Protein AF-A0A7C2T402-F1 (afdb_monomer)

Sequence (108 aa):
MRALFSFDIGPNILLEEWERLYAHSDARFFLSPAWIENWLAGIPPRVEVGCVRVYDDLRGVFALGLVGVAPRRSFATPQEARLHETGVESFDKVYLEYNDILVARNAP

pLDDT: mean 86.62, std 8.65, range [57.22, 96.88]

Foldseek 3Di:
DDKDKDWPDDLVVVLVVLQVLLVQAPDDDLSDSVNSVVLVVPADPQKTKMKMFDQDPPGGTFKIWIWIWHDDPDPPDDTDTHTSANPDPVGDDPPCVSRDIRGGPPDD

Nearest PDB structures (foldseek):
  6rfx-assembly1_A  TM=5.802E-01  e=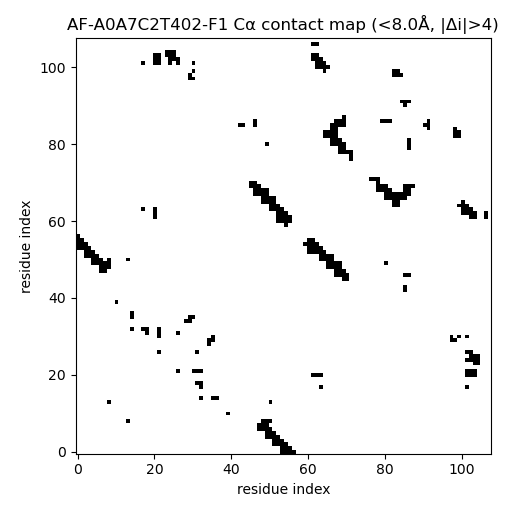5.586E-02  Mycobacteroides abscessus
  6fz3-assembly2_B  TM=3.736E-01  e=2.137E-01  Homo sapiens
  5o9s-assembly1_A  TM=3.763E-01  e=2.414E-01  Homo sapiens
  7owo-assembly2_B  TM=3.754E-01  e=3.700E-01  Homo sapiens
  7owp-assembly1_A  TM=3.684E-01  e=3.933E-01  Homo sapiens

Structure (mmCIF, N/CA/C/O backbone):
data_AF-A0A7C2T402-F1
#
_entry.id   AF-A0A7C2T402-F1
#
loop_
_atom_site.group_PDB
_atom_site.id
_atom_site.type_symbol
_atom_site.label_atom_id
_atom_site.label_alt_id
_atom_site.label_comp_id
_atom_site.label_asym_id
_atom_site.label_entity_id
_atom_site.label_seq_id
_atom_site.pdbx_PDB_ins_code
_atom_site.Cartn_x
_atom_site.Cartn_y
_atom_site.Cartn_z
_atom_site.occupancy
_atom_site.B_iso_or_equiv
_atom_site.auth_seq_id
_atom_site.auth_comp_id
_atom_site.auth_asym_id
_atom_site.auth_atom_id
_atom_site.pdbx_PDB_model_num
ATOM 1 N N . MET A 1 1 ? 15.724 9.166 -1.936 1.00 82.56 1 MET A N 1
ATOM 2 C CA . MET A 1 1 ? 14.577 8.325 -1.543 1.00 82.56 1 MET A CA 1
ATOM 3 C C . MET A 1 1 ? 13.739 9.084 -0.533 1.00 82.56 1 MET A C 1
ATOM 5 O O . MET A 1 1 ? 14.298 9.618 0.421 1.00 82.56 1 MET A O 1
ATOM 9 N N . ARG A 1 2 ? 12.434 9.190 -0.775 1.00 91.25 2 ARG A N 1
ATOM 10 C CA . ARG A 1 2 ? 11.452 9.841 0.098 1.00 91.25 2 ARG A CA 1
ATOM 11 C C . ARG A 1 2 ? 10.202 8.968 0.163 1.00 91.25 2 ARG A C 1
ATOM 13 O O . ARG A 1 2 ? 9.869 8.315 -0.822 1.00 91.25 2 ARG A O 1
ATOM 20 N N . ALA A 1 3 ? 9.526 8.976 1.307 1.00 89.44 3 ALA A N 1
ATOM 21 C CA . ALA A 1 3 ? 8.227 8.339 1.480 1.00 89.44 3 ALA A CA 1
ATOM 22 C C . ALA A 1 3 ? 7.155 9.416 1.681 1.00 89.44 3 ALA A C 1
ATOM 24 O O . ALA A 1 3 ? 7.361 10.356 2.450 1.00 89.44 3 ALA A O 1
ATOM 25 N N . LEU A 1 4 ? 6.032 9.284 0.982 1.00 90.81 4 LEU A N 1
ATOM 26 C CA . LEU A 1 4 ? 4.850 10.120 1.142 1.00 90.81 4 LEU A CA 1
ATOM 27 C C . LEU A 1 4 ? 3.685 9.247 1.595 1.00 90.81 4 LEU A C 1
ATOM 29 O O . LEU A 1 4 ? 3.388 8.233 0.968 1.00 90.81 4 LEU A O 1
ATOM 33 N N . PHE A 1 5 ? 3.018 9.684 2.655 1.00 90.25 5 PHE A N 1
ATOM 34 C CA . PHE A 1 5 ? 1.789 9.082 3.147 1.00 90.25 5 PHE A CA 1
ATOM 35 C C . PHE A 1 5 ? 0.625 9.986 2.769 1.00 90.25 5 PHE A C 1
ATOM 37 O O . PHE A 1 5 ? 0.680 11.197 2.983 1.00 90.25 5 PHE A O 1
ATOM 44 N N . SER A 1 6 ? -0.418 9.396 2.202 1.00 89.56 6 SER A N 1
ATOM 45 C CA . SER A 1 6 ? -1.630 10.110 1.812 1.00 89.56 6 SER A CA 1
ATOM 46 C C . SER A 1 6 ? -2.859 9.295 2.167 1.00 89.56 6 SER A C 1
ATOM 48 O O . SER A 1 6 ? -2.854 8.077 1.979 1.00 89.56 6 SER A O 1
ATOM 50 N N . PHE A 1 7 ? -3.912 9.990 2.560 1.00 85.69 7 PHE A N 1
ATOM 51 C CA . PHE A 1 7 ? -5.232 9.436 2.813 1.00 85.69 7 PHE A CA 1
ATOM 52 C C . PHE A 1 7 ? -6.271 10.085 1.893 1.00 85.69 7 PHE A C 1
ATOM 54 O O . PHE A 1 7 ? -5.914 10.947 1.086 1.00 85.69 7 PHE A O 1
ATOM 61 N N . ASP A 1 8 ? -7.527 9.642 1.987 1.00 79.56 8 ASP A N 1
ATOM 62 C CA . ASP A 1 8 ? -8.661 10.154 1.203 1.00 79.56 8 ASP A CA 1
ATOM 63 C C . ASP A 1 8 ? -8.463 10.086 -0.322 1.00 79.56 8 ASP A C 1
ATOM 65 O O . ASP A 1 8 ? -9.024 10.870 -1.092 1.00 79.56 8 ASP A O 1
ATOM 69 N N . ILE A 1 9 ? -7.667 9.121 -0.786 1.00 81.44 9 ILE A N 1
ATOM 70 C CA . ILE A 1 9 ? -7.500 8.861 -2.214 1.00 81.44 9 ILE A CA 1
ATOM 71 C C . ILE A 1 9 ? -8.568 7.864 -2.648 1.00 81.44 9 ILE A C 1
ATOM 73 O O . ILE A 1 9 ? -8.661 6.762 -2.112 1.00 81.44 9 ILE A O 1
ATOM 77 N N . GLY A 1 10 ? -9.371 8.252 -3.641 1.00 86.25 10 GLY A N 1
ATOM 78 C CA . GLY A 1 10 ? -10.408 7.382 -4.188 1.00 86.25 10 GLY A CA 1
ATOM 79 C C . GLY A 1 10 ? -9.832 6.044 -4.682 1.00 86.25 10 GLY A C 1
ATOM 80 O O . GLY A 1 10 ? -8.747 6.033 -5.273 1.00 86.25 10 GLY A O 1
ATOM 81 N N . PRO A 1 11 ? -10.554 4.922 -4.500 1.00 88.38 11 PRO A N 1
ATOM 82 C CA . PRO A 1 11 ? -10.041 3.579 -4.785 1.00 88.38 11 PRO A CA 1
ATOM 83 C C . PRO A 1 11 ? -9.582 3.404 -6.238 1.00 88.38 11 PRO A C 1
ATOM 85 O O . PRO A 1 11 ? -8.590 2.726 -6.482 1.00 88.38 11 PRO A O 1
ATOM 88 N N . ASN A 1 12 ? -10.226 4.084 -7.190 1.00 91.38 12 ASN A N 1
ATOM 89 C CA . ASN A 1 12 ? -9.837 4.048 -8.602 1.00 91.38 12 ASN A CA 1
ATOM 90 C C . ASN A 1 12 ? -8.430 4.620 -8.834 1.00 91.38 12 ASN A C 1
ATOM 92 O O . ASN A 1 12 ? -7.647 4.036 -9.571 1.00 91.38 12 ASN A O 1
ATOM 96 N N . ILE A 1 13 ? -8.080 5.727 -8.167 1.00 92.56 13 ILE A N 1
ATOM 97 C CA . ILE A 1 13 ? -6.752 6.347 -8.304 1.00 92.56 13 ILE A CA 1
ATOM 98 C C . ILE A 1 13 ? -5.684 5.428 -7.702 1.00 92.56 13 ILE A C 1
ATOM 100 O O . ILE A 1 13 ? -4.616 5.253 -8.286 1.00 92.56 13 ILE A O 1
ATOM 104 N N . LEU A 1 14 ? -5.980 4.816 -6.549 1.00 92.25 14 LEU A N 1
ATOM 105 C CA . LEU A 1 14 ? -5.086 3.840 -5.925 1.00 92.25 14 LEU A CA 1
ATOM 106 C C . LEU A 1 14 ? -4.843 2.642 -6.843 1.00 92.25 14 LEU A C 1
ATOM 108 O O . LEU A 1 14 ? -3.692 2.254 -7.038 1.00 92.25 14 LEU A O 1
ATOM 112 N N . LEU A 1 15 ? -5.907 2.095 -7.434 1.00 94.56 15 LEU A N 1
ATOM 113 C CA . LEU A 1 15 ? -5.818 0.952 -8.336 1.00 94.56 15 LEU A CA 1
ATOM 114 C C . LEU A 1 15 ? -5.035 1.294 -9.611 1.00 94.56 15 LEU A C 1
ATOM 116 O O . LEU A 1 15 ? -4.147 0.539 -9.989 1.00 94.56 15 LEU A O 1
ATOM 120 N N . GLU A 1 16 ? -5.268 2.460 -10.219 1.00 94.94 16 GLU A N 1
ATOM 121 C CA . GLU A 1 16 ? -4.527 2.908 -11.408 1.00 94.94 16 GLU A CA 1
ATOM 122 C C . GLU A 1 16 ? -3.020 3.078 -11.154 1.00 94.94 16 GLU A C 1
ATOM 124 O O . GLU A 1 16 ? -2.187 2.812 -12.026 1.00 94.94 16 GLU A O 1
ATOM 129 N N . GLU A 1 17 ? -2.628 3.594 -9.990 1.00 94.62 17 GLU A N 1
ATOM 130 C CA . GLU A 1 17 ? -1.212 3.680 -9.617 1.00 94.62 17 GLU A CA 1
ATOM 131 C C . GLU A 1 17 ? -0.617 2.298 -9.346 1.00 94.62 17 GLU A C 1
ATOM 133 O O . GLU A 1 17 ? 0.502 2.007 -9.782 1.00 94.62 17 GLU A O 1
ATOM 138 N N . TRP A 1 18 ? -1.382 1.441 -8.670 1.00 95.81 18 TRP A N 1
ATOM 139 C CA . TRP A 1 18 ? -0.988 0.075 -8.363 1.00 95.81 18 TRP A CA 1
ATOM 140 C C . TRP A 1 18 ? -0.761 -0.748 -9.631 1.00 95.81 18 TRP A C 1
ATOM 142 O O . TRP A 1 18 ? 0.286 -1.372 -9.780 1.00 95.81 18 TRP A O 1
ATOM 152 N N . GLU A 1 19 ? -1.689 -0.694 -10.587 1.00 96.56 19 GLU A N 1
ATOM 153 C CA . GLU A 1 19 ? -1.590 -1.353 -11.893 1.00 96.56 19 GLU A CA 1
ATOM 154 C C . GLU A 1 19 ? -0.348 -0.914 -12.667 1.00 96.56 19 GLU A C 1
ATOM 156 O O . GLU A 1 19 ? 0.399 -1.751 -13.187 1.00 96.56 19 GLU A O 1
ATOM 161 N N . ARG A 1 20 ? -0.087 0.399 -12.697 1.00 95.88 20 ARG A N 1
ATOM 162 C CA . ARG A 1 20 ? 1.094 0.961 -13.363 1.00 95.88 20 ARG A CA 1
ATOM 163 C C . ARG A 1 20 ? 2.393 0.438 -12.763 1.00 95.88 20 ARG A C 1
ATOM 165 O O . ARG A 1 20 ? 3.303 0.079 -13.515 1.00 95.88 20 ARG A O 1
ATOM 172 N N . LEU A 1 21 ? 2.494 0.379 -11.436 1.00 96.38 21 LEU A N 1
ATOM 173 C CA . LEU A 1 21 ? 3.688 -0.147 -10.779 1.00 96.38 21 LEU A CA 1
ATOM 174 C C . LEU A 1 21 ? 3.792 -1.674 -10.925 1.00 96.38 21 LEU A C 1
ATOM 176 O O . LEU A 1 21 ? 4.880 -2.190 -11.178 1.00 96.38 21 LEU A O 1
ATOM 180 N N . TYR A 1 22 ? 2.669 -2.393 -10.837 1.00 96.88 22 TYR A N 1
ATOM 181 C CA . TYR A 1 22 ? 2.626 -3.853 -10.909 1.00 96.88 22 TYR A CA 1
ATOM 182 C C . TYR A 1 22 ? 3.144 -4.364 -12.251 1.00 96.88 22 TYR A C 1
ATOM 184 O O . TYR A 1 22 ? 3.931 -5.312 -12.280 1.00 96.88 22 TYR A O 1
ATOM 192 N N . ALA A 1 23 ? 2.802 -3.676 -13.347 1.00 96.25 23 ALA A N 1
ATOM 193 C CA . ALA A 1 23 ? 3.314 -3.961 -14.689 1.00 96.25 23 ALA A CA 1
ATOM 194 C C . ALA A 1 23 ? 4.857 -3.954 -14.788 1.00 96.25 23 ALA A C 1
ATOM 196 O O . ALA A 1 23 ? 5.420 -4.550 -15.706 1.00 96.25 23 ALA A O 1
ATOM 197 N N . HIS A 1 24 ? 5.545 -3.312 -13.839 1.00 95.62 24 HIS A N 1
ATOM 198 C CA . HIS A 1 24 ? 7.004 -3.198 -13.776 1.00 95.62 24 HIS A CA 1
ATOM 199 C C . HIS A 1 24 ? 7.619 -3.950 -12.583 1.00 95.62 24 HIS A C 1
ATOM 201 O O . HIS A 1 24 ? 8.790 -3.740 -12.259 1.00 95.62 24 HIS A O 1
ATOM 207 N N . SER A 1 25 ? 6.849 -4.813 -11.921 1.00 95.62 25 SER A N 1
ATOM 208 C CA . SER A 1 25 ? 7.259 -5.598 -10.752 1.00 95.62 25 SER A CA 1
ATOM 209 C C . SER A 1 25 ? 7.434 -7.086 -11.083 1.00 95.62 25 SER A C 1
ATOM 211 O O . SER A 1 25 ? 6.979 -7.561 -12.124 1.00 95.62 25 SER A O 1
ATOM 213 N N . ASP A 1 26 ? 8.055 -7.832 -10.167 1.00 94.50 26 ASP A N 1
ATOM 214 C CA . ASP A 1 26 ? 8.025 -9.307 -10.136 1.00 94.50 26 ASP A CA 1
ATOM 215 C C . ASP A 1 26 ? 7.043 -9.838 -9.081 1.00 94.50 26 ASP A C 1
ATOM 217 O O . ASP A 1 26 ? 7.167 -10.961 -8.579 1.00 94.50 26 ASP A O 1
ATOM 221 N N . ALA A 1 27 ? 6.084 -8.997 -8.694 1.00 91.50 27 ALA A N 1
ATOM 222 C CA . ALA A 1 27 ? 5.156 -9.296 -7.628 1.00 91.50 27 ALA A CA 1
ATOM 223 C C . ALA A 1 27 ? 4.238 -10.474 -7.987 1.00 91.50 27 ALA A C 1
ATOM 225 O O . ALA A 1 27 ? 3.924 -10.744 -9.148 1.00 91.50 27 ALA A O 1
ATOM 226 N N . ARG A 1 28 ? 3.827 -11.212 -6.954 1.00 86.62 28 ARG A N 1
ATOM 227 C CA . ARG A 1 28 ? 3.003 -12.418 -7.095 1.00 86.62 28 ARG A CA 1
ATOM 228 C C . ARG A 1 28 ? 1.521 -12.091 -6.928 1.00 86.62 28 ARG A C 1
ATOM 230 O O . ARG A 1 28 ? 1.145 -10.967 -6.614 1.00 86.62 28 ARG A O 1
ATOM 237 N N . PHE A 1 29 ? 0.685 -13.113 -7.096 1.00 87.81 29 PHE A N 1
ATOM 238 C CA . PHE A 1 29 ? -0.780 -13.046 -7.079 1.00 87.81 29 PHE A CA 1
ATOM 239 C C . PHE A 1 29 ? -1.397 -12.125 -6.003 1.00 87.81 29 PHE A C 1
ATOM 241 O O . PHE A 1 29 ? -2.300 -11.360 -6.325 1.00 87.81 29 PHE A O 1
ATOM 248 N N . PHE A 1 30 ? -0.899 -12.142 -4.763 1.00 88.06 30 PHE A N 1
ATOM 249 C CA . PHE A 1 30 ? -1.443 -11.340 -3.650 1.00 88.06 30 PHE A CA 1
ATOM 250 C C . PHE A 1 30 ? -1.183 -9.831 -3.748 1.00 88.06 30 PHE A C 1
ATOM 252 O O . PHE A 1 30 ? -1.762 -9.054 -3.003 1.00 88.06 30 PHE A O 1
ATOM 259 N N . LEU A 1 31 ? -0.342 -9.405 -4.685 1.00 91.88 31 LEU A N 1
ATOM 260 C CA . LEU A 1 31 ? -0.157 -7.999 -5.036 1.00 91.88 31 LEU A CA 1
ATOM 261 C C . LEU A 1 31 ? -0.709 -7.701 -6.435 1.00 91.88 31 LEU A C 1
ATOM 263 O O . LEU A 1 31 ? -0.482 -6.616 -6.962 1.00 91.88 31 LEU A O 1
ATOM 267 N N . SER A 1 32 ? -1.410 -8.651 -7.063 1.00 94.06 32 SER A N 1
ATOM 268 C CA . SER A 1 32 ? -2.008 -8.434 -8.379 1.00 94.06 32 SER A CA 1
ATOM 269 C C . SER A 1 32 ? -3.129 -7.394 -8.317 1.00 94.06 32 SER A C 1
ATOM 271 O O . SER A 1 32 ? -3.823 -7.311 -7.299 1.00 94.06 32 SER A O 1
ATOM 273 N N . PRO A 1 33 ? -3.368 -6.642 -9.406 1.00 95.38 33 PRO A N 1
ATOM 274 C CA . PRO A 1 33 ? -4.463 -5.677 -9.466 1.00 95.38 33 PRO A CA 1
ATOM 275 C C . PRO A 1 33 ? -5.816 -6.280 -9.093 1.00 95.38 33 PRO A C 1
ATOM 277 O O . PRO A 1 33 ? -6.529 -5.714 -8.277 1.00 95.38 33 PRO A O 1
ATOM 280 N N . ALA A 1 34 ? -6.118 -7.485 -9.586 1.00 94.31 34 ALA A N 1
ATOM 281 C CA . ALA A 1 34 ? -7.363 -8.181 -9.267 1.00 94.31 34 ALA A CA 1
ATOM 282 C C . ALA A 1 34 ? -7.498 -8.500 -7.768 1.00 94.31 34 ALA A C 1
ATOM 284 O O . ALA A 1 34 ? -8.595 -8.440 -7.215 1.00 94.31 34 ALA A O 1
ATOM 285 N N . TRP A 1 35 ? -6.401 -8.849 -7.089 1.00 92.25 35 TRP A N 1
ATOM 286 C CA . TRP A 1 35 ? -6.434 -9.063 -5.642 1.00 92.25 35 TRP A CA 1
ATOM 287 C C . TRP A 1 35 ? -6.697 -7.754 -4.893 1.00 92.25 35 TRP A C 1
ATOM 289 O O . TRP A 1 35 ? -7.566 -7.707 -4.025 1.00 92.25 35 TRP A O 1
ATOM 299 N N . ILE A 1 36 ? -5.986 -6.687 -5.259 1.00 92.44 36 ILE A N 1
ATOM 300 C CA . ILE A 1 36 ? -6.106 -5.379 -4.609 1.00 92.44 36 ILE A CA 1
ATOM 301 C C . ILE A 1 36 ? -7.465 -4.730 -4.860 1.00 92.44 36 ILE A C 1
ATOM 303 O O . ILE A 1 36 ? -8.039 -4.166 -3.934 1.00 92.44 36 ILE A O 1
ATOM 307 N N . GLU A 1 37 ? -8.020 -4.858 -6.061 1.00 93.75 37 GLU A N 1
ATOM 308 C CA . GLU A 1 37 ? -9.378 -4.415 -6.376 1.00 93.75 37 GLU A CA 1
ATOM 309 C C . GLU A 1 37 ? -10.404 -5.090 -5.456 1.00 93.75 37 GLU A C 1
ATOM 311 O O . GLU A 1 37 ? -11.219 -4.414 -4.828 1.00 93.75 37 GLU A O 1
ATOM 316 N N . ASN A 1 38 ? -10.321 -6.417 -5.305 1.00 91.62 38 ASN A N 1
ATOM 317 C CA . ASN A 1 38 ? -11.204 -7.159 -4.404 1.00 91.62 38 ASN A CA 1
ATOM 318 C C . ASN A 1 38 ? -10.995 -6.773 -2.937 1.00 91.62 38 ASN A C 1
ATOM 320 O O . ASN A 1 38 ? -11.968 -6.673 -2.188 1.00 91.62 38 ASN A O 1
ATOM 324 N N . TRP A 1 39 ? -9.745 -6.548 -2.525 1.00 88.94 39 TRP A N 1
ATOM 325 C CA . TRP A 1 39 ? -9.442 -6.065 -1.184 1.00 88.94 39 TRP A CA 1
ATOM 326 C C . TRP A 1 39 ? -10.107 -4.709 -0.941 1.00 88.94 39 TRP A C 1
ATOM 328 O O . TRP A 1 39 ? -10.905 -4.621 -0.016 1.00 88.94 39 TRP A O 1
ATOM 338 N N . LEU A 1 40 ? -9.883 -3.714 -1.812 1.00 90.19 40 LEU A N 1
ATOM 339 C CA . LE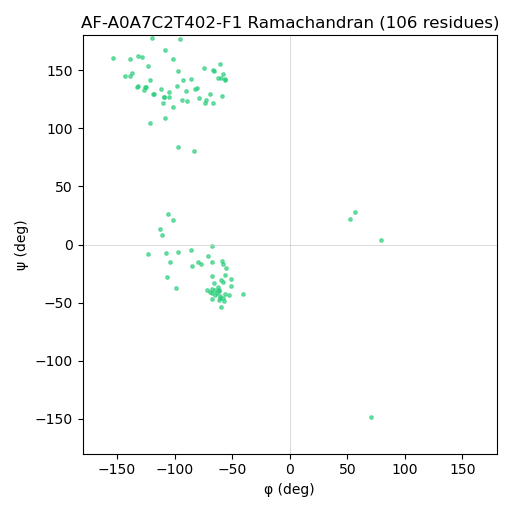U A 1 40 ? -10.486 -2.374 -1.739 1.00 90.19 40 LEU A CA 1
ATOM 340 C C . LEU A 1 40 ? -12.021 -2.422 -1.719 1.00 90.19 40 LEU A C 1
ATOM 342 O O . LEU A 1 40 ? -12.645 -1.719 -0.926 1.00 90.19 40 LEU A O 1
ATOM 346 N N . ALA A 1 41 ? -12.635 -3.270 -2.549 1.00 90.88 41 ALA A N 1
ATOM 347 C CA . ALA A 1 41 ? -14.087 -3.443 -2.595 1.00 90.88 41 ALA A CA 1
ATOM 348 C C . ALA A 1 41 ? -14.663 -4.089 -1.319 1.00 90.88 41 ALA A C 1
ATOM 350 O O . ALA A 1 41 ? -15.828 -3.868 -0.984 1.00 90.88 41 ALA A O 1
ATOM 351 N N . GLY A 1 42 ? -13.860 -4.886 -0.609 1.00 88.00 42 GLY A N 1
ATOM 352 C CA . GLY A 1 42 ? -14.238 -5.551 0.638 1.00 88.00 42 GLY A CA 1
ATOM 353 C C . GLY A 1 42 ? -14.054 -4.702 1.899 1.00 88.00 42 GLY A C 1
ATOM 354 O O . GLY A 1 42 ? -14.421 -5.157 2.986 1.00 88.00 42 GLY A O 1
ATOM 355 N N . ILE A 1 43 ? -13.490 -3.495 1.788 1.00 85.31 43 ILE A N 1
ATOM 356 C CA . ILE A 1 43 ? -13.174 -2.656 2.949 1.00 85.31 43 ILE A CA 1
ATOM 357 C C . ILE A 1 43 ? -14.463 -2.140 3.607 1.00 85.31 43 ILE A C 1
ATOM 359 O O . ILE A 1 43 ? -15.329 -1.576 2.932 1.00 85.31 43 ILE A O 1
ATOM 363 N N . PRO A 1 44 ? -14.617 -2.289 4.938 1.00 85.56 44 PRO A N 1
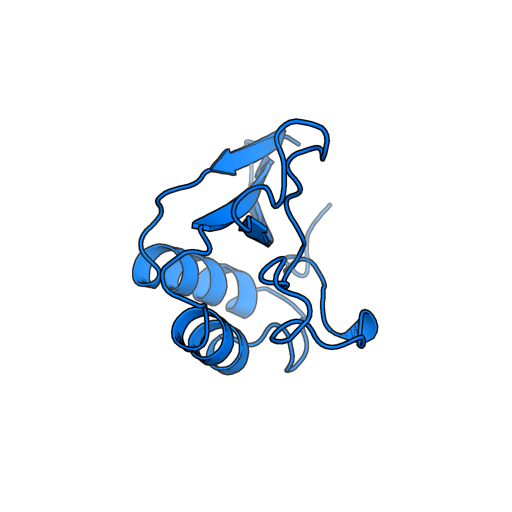ATOM 364 C CA . PRO A 1 44 ? -15.769 -1.747 5.646 1.00 85.56 44 PRO A CA 1
ATOM 365 C C . PRO A 1 44 ? -15.866 -0.217 5.492 1.00 85.56 44 PRO A C 1
ATOM 367 O O . PRO A 1 44 ? -14.850 0.459 5.629 1.00 85.56 44 PRO A O 1
ATOM 370 N N . PRO A 1 45 ? -17.071 0.381 5.372 1.00 83.25 45 PRO A N 1
ATOM 371 C CA . PRO A 1 45 ? -17.233 1.826 5.129 1.00 83.25 45 PRO A CA 1
ATOM 372 C C . PRO A 1 45 ? -16.621 2.772 6.174 1.00 83.25 45 PRO A C 1
ATOM 374 O O . PRO A 1 45 ? -16.571 3.977 5.962 1.00 83.25 45 PRO A O 1
ATOM 377 N N . ARG A 1 46 ? -16.244 2.253 7.348 1.00 84.19 46 ARG A N 1
ATOM 378 C CA . ARG A 1 46 ? -15.654 3.027 8.451 1.00 84.19 46 ARG A CA 1
ATOM 379 C C . ARG A 1 46 ? -14.128 2.970 8.478 1.00 84.19 46 ARG A C 1
ATOM 381 O O . ARG A 1 46 ? -13.537 3.611 9.338 1.00 84.19 46 ARG A O 1
ATOM 388 N N . VAL A 1 47 ? -13.524 2.153 7.624 1.00 85.44 47 VAL A N 1
ATOM 389 C CA . VAL A 1 47 ? -12.076 2.000 7.523 1.00 85.44 47 VAL A CA 1
ATOM 390 C C . VAL A 1 47 ? -11.589 2.954 6.450 1.00 85.44 47 VAL A C 1
ATOM 392 O O . VAL A 1 47 ? -12.061 2.927 5.315 1.00 85.44 47 VAL A O 1
ATOM 395 N N . GLU A 1 48 ? -10.655 3.809 6.833 1.00 88.44 48 GLU A N 1
ATOM 396 C CA . GLU A 1 48 ? -9.990 4.720 5.915 1.00 88.44 48 GLU A CA 1
ATOM 397 C C . GLU A 1 48 ? -8.812 4.001 5.257 1.00 88.44 48 GLU A C 1
ATOM 399 O O . GLU A 1 48 ? -8.125 3.207 5.903 1.00 88.44 48 GLU A O 1
ATOM 404 N N . VAL A 1 49 ? -8.575 4.266 3.974 1.00 89.69 49 VAL A N 1
ATOM 405 C CA . VAL A 1 49 ? -7.472 3.654 3.227 1.00 89.69 49 VAL A CA 1
ATOM 406 C C . VAL A 1 49 ? -6.427 4.709 2.921 1.00 89.69 49 VAL A C 1
ATOM 408 O O . VAL A 1 49 ? -6.702 5.718 2.272 1.00 89.69 49 VAL A O 1
ATOM 411 N N . GLY A 1 50 ? -5.213 4.454 3.386 1.00 89.94 50 GLY A N 1
ATOM 412 C CA . GLY A 1 50 ? -4.030 5.223 3.058 1.00 89.94 50 GLY A CA 1
ATOM 413 C C . GLY A 1 50 ? -3.173 4.527 2.009 1.00 89.94 50 GLY A C 1
ATOM 414 O O . GLY A 1 50 ? -3.214 3.310 1.829 1.00 89.94 50 GLY A O 1
ATOM 415 N N . CYS A 1 51 ? -2.338 5.320 1.352 1.00 92.75 51 CYS A N 1
ATOM 416 C CA . CYS A 1 51 ? -1.295 4.844 0.458 1.00 92.75 51 CYS A CA 1
ATOM 417 C C . CYS A 1 51 ? 0.052 5.428 0.871 1.00 92.75 51 CYS A C 1
ATOM 419 O O . CYS A 1 51 ? 0.187 6.632 1.118 1.00 92.75 51 CYS A O 1
ATOM 421 N N . VAL A 1 52 ? 1.045 4.550 0.930 1.00 94.25 52 VAL A N 1
ATOM 422 C CA . VAL A 1 52 ? 2.450 4.867 1.134 1.00 94.25 52 VAL A CA 1
ATOM 423 C C . VAL A 1 52 ? 3.135 4.802 -0.217 1.00 94.25 52 VAL A C 1
ATOM 425 O O . VAL A 1 52 ? 3.182 3.744 -0.839 1.00 94.25 52 VAL A O 1
ATOM 428 N N . ARG A 1 53 ? 3.692 5.926 -0.660 1.00 94.31 53 ARG A N 1
ATOM 429 C CA . ARG A 1 53 ? 4.466 6.018 -1.899 1.00 94.31 53 ARG A CA 1
ATOM 430 C C . ARG A 1 53 ? 5.920 6.227 -1.569 1.00 94.31 53 ARG A C 1
ATOM 432 O O . ARG A 1 53 ? 6.258 7.191 -0.884 1.00 94.31 53 ARG A O 1
ATOM 439 N N . VAL A 1 54 ? 6.783 5.386 -2.112 1.00 95.12 54 VAL A N 1
ATOM 440 C CA . VAL A 1 54 ? 8.224 5.608 -2.067 1.00 95.12 54 VAL A CA 1
ATOM 441 C C . VAL A 1 54 ? 8.684 6.069 -3.435 1.00 95.12 54 VAL A C 1
ATOM 443 O O . VAL A 1 54 ? 8.401 5.424 -4.444 1.00 95.12 54 VAL A O 1
ATOM 446 N N . TYR A 1 55 ? 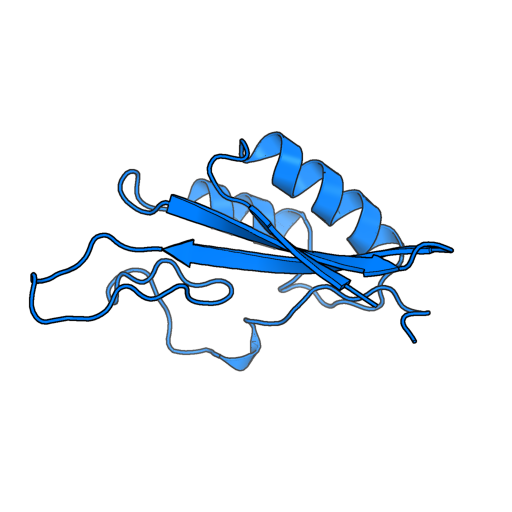9.386 7.195 -3.462 1.00 94.12 55 TYR A N 1
ATOM 447 C CA . TYR A 1 55 ? 9.858 7.807 -4.691 1.00 94.12 55 TYR A CA 1
ATOM 448 C C . TYR A 1 55 ? 11.281 8.350 -4.562 1.00 94.12 55 TYR A C 1
ATOM 450 O O . TYR A 1 55 ? 11.806 8.602 -3.468 1.00 94.12 55 TYR A O 1
ATOM 458 N N . ASP A 1 56 ? 11.920 8.538 -5.708 1.00 92.31 56 ASP A N 1
ATOM 459 C CA . ASP A 1 56 ? 13.106 9.371 -5.845 1.00 92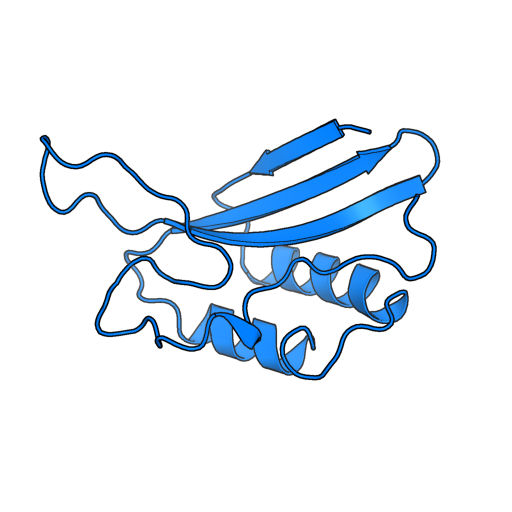.31 56 ASP A CA 1
ATOM 460 C C . ASP A 1 56 ? 12.948 10.325 -7.038 1.00 92.31 56 ASP A C 1
ATOM 462 O O . ASP A 1 56 ? 12.070 10.143 -7.883 1.00 92.31 56 ASP A O 1
ATOM 466 N N . ASP A 1 57 ? 13.772 11.372 -7.072 1.00 88.38 57 ASP A N 1
ATOM 467 C CA . ASP A 1 57 ? 13.638 12.457 -8.049 1.00 88.38 57 ASP A CA 1
ATOM 468 C C . ASP A 1 57 ? 13.945 12.007 -9.495 1.00 88.38 57 ASP A C 1
ATOM 470 O O . ASP A 1 57 ? 13.610 12.720 -10.437 1.00 88.38 57 ASP A O 1
ATOM 474 N N . LEU A 1 58 ? 14.571 10.839 -9.693 1.00 86.94 58 LEU A N 1
ATOM 475 C CA . LEU A 1 58 ? 14.985 10.334 -11.007 1.00 86.94 58 LEU A CA 1
ATOM 476 C C . LEU A 1 58 ? 13.999 9.313 -11.586 1.00 86.94 58 LEU A C 1
ATOM 478 O O . LEU A 1 58 ? 13.783 9.285 -12.795 1.00 86.94 58 LEU A O 1
ATOM 482 N N . ARG A 1 59 ? 13.428 8.453 -10.740 1.00 84.75 59 ARG A N 1
ATOM 483 C CA . ARG A 1 59 ? 12.586 7.315 -11.143 1.00 84.75 59 ARG A CA 1
ATOM 484 C C . ARG A 1 59 ? 11.099 7.556 -10.914 1.00 84.75 59 ARG A C 1
ATOM 486 O O . ARG A 1 59 ? 10.278 6.813 -11.445 1.00 84.75 59 ARG A O 1
ATOM 493 N N . GLY A 1 60 ? 10.747 8.567 -10.120 1.00 90.88 60 GLY A N 1
ATOM 494 C CA . GLY A 1 60 ? 9.390 8.718 -9.613 1.00 90.88 60 GLY A CA 1
ATOM 495 C C . GLY A 1 60 ? 9.067 7.643 -8.574 1.00 90.88 60 GLY A C 1
ATOM 496 O O . GLY A 1 60 ? 9.943 7.223 -7.814 1.00 90.88 60 GLY A O 1
ATOM 497 N N . VAL A 1 61 ? 7.801 7.227 -8.503 1.00 94.19 61 VAL A N 1
ATOM 498 C CA . VAL A 1 61 ? 7.334 6.219 -7.539 1.00 94.19 61 VAL A CA 1
ATOM 499 C C . VAL A 1 61 ? 7.839 4.835 -7.940 1.00 94.19 61 VAL A C 1
ATOM 501 O O . VAL A 1 61 ? 7.568 4.373 -9.044 1.00 94.19 61 VAL A O 1
ATOM 504 N N . PHE A 1 62 ? 8.541 4.164 -7.028 1.00 94.81 62 PHE A N 1
ATOM 505 C CA . PHE A 1 62 ? 9.082 2.819 -7.246 1.00 94.81 62 PHE A CA 1
ATOM 506 C C . PHE A 1 62 ? 8.608 1.788 -6.215 1.00 94.81 62 PHE A C 1
ATOM 508 O O . PHE A 1 62 ? 8.866 0.598 -6.398 1.00 94.81 62 PHE A O 1
ATOM 515 N N . ALA A 1 63 ? 7.915 2.220 -5.156 1.00 95.69 63 ALA A N 1
ATOM 516 C CA . ALA A 1 63 ? 7.211 1.316 -4.257 1.00 95.69 63 ALA A CA 1
ATOM 517 C C . ALA A 1 63 ? 5.878 1.903 -3.769 1.00 95.69 63 ALA A C 1
ATOM 519 O O . ALA A 1 63 ? 5.775 3.112 -3.538 1.00 95.69 63 ALA A O 1
ATOM 520 N N . LEU A 1 64 ? 4.882 1.034 -3.600 1.00 95.88 64 LEU A N 1
ATOM 521 C CA . LEU A 1 64 ? 3.540 1.348 -3.113 1.00 95.88 64 LEU A CA 1
ATOM 522 C C . LEU A 1 64 ? 3.129 0.371 -2.012 1.00 95.88 64 LEU A C 1
ATOM 524 O O . LEU A 1 64 ? 3.296 -0.834 -2.159 1.00 95.88 64 LEU A O 1
ATOM 528 N N . GLY A 1 65 ? 2.539 0.877 -0.934 1.00 94.00 65 GLY A N 1
ATOM 529 C CA . GLY A 1 65 ? 1.874 0.059 0.081 1.00 94.00 65 GLY A CA 1
ATOM 530 C C . GLY A 1 65 ? 0.512 0.643 0.423 1.00 94.00 65 GLY A C 1
ATOM 531 O O . GLY A 1 65 ? 0.402 1.855 0.607 1.00 94.00 65 GLY A O 1
ATOM 532 N N . LEU A 1 66 ? -0.522 -0.193 0.513 1.00 91.81 66 LEU A N 1
ATOM 533 C CA . LEU A 1 66 ? -1.843 0.246 0.966 1.00 91.81 66 LEU A CA 1
ATOM 534 C C . LEU A 1 66 ? -2.013 -0.076 2.446 1.00 91.81 66 LEU A C 1
ATOM 536 O O . LEU A 1 66 ? -1.646 -1.154 2.907 1.00 91.81 66 LEU A O 1
ATOM 540 N N . VAL A 1 67 ? -2.565 0.860 3.207 1.00 90.00 67 VAL A N 1
ATOM 541 C CA . VAL A 1 67 ? -2.794 0.686 4.643 1.00 90.00 67 VAL A CA 1
ATOM 542 C C . VAL A 1 67 ? -4.250 0.954 4.972 1.00 90.00 67 VAL A C 1
ATOM 544 O O . VAL A 1 67 ? -4.809 1.939 4.500 1.00 90.00 67 VAL A O 1
ATOM 547 N N . GLY A 1 68 ? -4.872 0.111 5.788 1.00 88.50 68 GLY A N 1
ATOM 548 C CA . GLY A 1 68 ? -6.154 0.434 6.401 1.00 88.50 68 GLY A CA 1
ATOM 549 C C . GLY A 1 68 ? -5.949 1.076 7.765 1.00 88.50 68 GLY A C 1
ATOM 550 O O . GLY A 1 68 ? -5.053 0.704 8.531 1.00 88.50 68 GLY A O 1
ATOM 551 N N . VAL A 1 69 ? -6.788 2.058 8.063 1.00 86.31 69 VAL A N 1
ATOM 552 C CA . VAL A 1 69 ? -6.849 2.747 9.347 1.00 86.31 69 VAL A CA 1
ATOM 553 C C . VAL A 1 69 ? -8.255 2.574 9.895 1.00 86.31 69 VAL A C 1
ATOM 555 O O . VAL A 1 69 ? -9.216 3.199 9.441 1.00 86.31 69 VAL A O 1
ATOM 558 N N . ALA A 1 70 ? -8.382 1.698 10.888 1.00 83.00 70 ALA A N 1
ATOM 559 C CA . ALA A 1 70 ? -9.635 1.524 11.599 1.00 83.00 70 ALA A CA 1
ATOM 560 C C . ALA A 1 70 ? -9.892 2.696 12.564 1.00 83.00 70 ALA A C 1
ATOM 562 O O . ALA A 1 70 ? -8.952 3.276 13.124 1.00 83.00 70 ALA A O 1
ATOM 563 N N . PRO A 1 71 ? -11.169 3.009 12.850 1.00 79.56 71 PRO A N 1
ATOM 564 C CA . PRO A 1 71 ? -11.521 3.931 13.917 1.00 79.56 71 PRO A CA 1
ATOM 565 C C . PRO A 1 71 ? -10.940 3.461 15.252 1.00 79.56 71 PRO A C 1
ATOM 567 O O . PRO A 1 71 ? -10.967 2.271 15.577 1.00 79.56 71 PRO A O 1
ATOM 570 N N . ARG A 1 72 ? -10.467 4.405 16.070 1.00 79.75 72 ARG A N 1
ATOM 571 C CA . ARG A 1 72 ? -9.954 4.088 17.410 1.00 79.75 72 ARG A CA 1
ATOM 572 C C . ARG A 1 72 ? -11.048 3.406 18.235 1.00 79.75 72 ARG A C 1
ATOM 574 O O . ARG A 1 72 ? -12.143 3.946 18.378 1.00 79.75 72 ARG A O 1
ATOM 581 N N . ARG A 1 73 ? -10.734 2.245 18.828 1.00 76.62 73 ARG A N 1
ATOM 582 C CA . ARG A 1 73 ? -11.648 1.541 19.751 1.00 76.62 73 ARG A CA 1
ATOM 583 C C . ARG A 1 73 ? -11.885 2.348 21.036 1.00 76.62 73 ARG A C 1
ATOM 585 O O . ARG A 1 73 ? -12.969 2.280 21.603 1.00 76.62 73 ARG A O 1
ATOM 592 N N . SER A 1 74 ? -10.883 3.099 21.500 1.00 79.38 74 SER A N 1
ATOM 593 C CA . SER A 1 74 ? -10.958 3.957 22.688 1.00 79.38 74 SER A CA 1
ATOM 594 C C . SER A 1 74 ? -9.975 5.132 22.600 1.00 79.38 74 SER A C 1
ATOM 596 O O . SER A 1 74 ? -8.988 5.086 21.865 1.00 79.38 74 SER A O 1
ATOM 598 N N . PHE A 1 75 ? -10.199 6.185 23.391 1.00 78.31 75 PHE A N 1
ATOM 599 C CA . PHE A 1 75 ? -9.272 7.318 23.507 1.00 78.31 75 PHE A CA 1
ATOM 600 C C . PHE A 1 75 ? -7.878 6.889 24.005 1.00 78.31 75 PHE A C 1
ATOM 602 O O . PHE A 1 75 ? -6.870 7.470 23.609 1.00 78.31 75 PHE A O 1
ATOM 609 N N . ALA A 1 76 ? -7.813 5.830 24.820 1.00 82.50 76 ALA A N 1
ATOM 610 C CA . ALA A 1 76 ? -6.564 5.295 25.363 1.00 82.50 76 ALA A CA 1
ATOM 611 C C . ALA A 1 76 ? -5.781 4.402 24.379 1.00 82.50 76 ALA A C 1
ATOM 613 O O . ALA A 1 76 ? -4.605 4.137 24.610 1.00 82.50 76 ALA A O 1
ATOM 614 N N . THR A 1 77 ? -6.400 3.935 23.287 1.00 77.12 77 THR A N 1
ATOM 615 C CA . THR A 1 77 ? -5.710 3.116 22.274 1.00 77.12 77 THR A CA 1
ATOM 616 C C . THR A 1 77 ? -5.103 4.014 21.201 1.00 77.12 77 THR A C 1
ATOM 618 O O . THR A 1 77 ? -5.831 4.890 20.717 1.00 77.12 77 THR A O 1
ATOM 621 N N . PRO A 1 78 ? -3.824 3.840 20.816 1.00 78.06 78 PRO A N 1
ATOM 622 C CA . PRO A 1 78 ? -3.228 4.583 19.708 1.00 78.06 78 PRO A CA 1
ATOM 623 C C . PRO A 1 78 ? -3.971 4.298 18.396 1.00 78.06 78 PRO A C 1
ATOM 625 O O . PRO A 1 78 ? -4.648 3.281 18.257 1.00 78.06 78 PRO A O 1
ATOM 628 N N . GLN A 1 79 ? -3.886 5.231 17.448 1.00 82.00 79 GLN A N 1
ATOM 629 C CA . GLN A 1 79 ? -4.361 4.994 16.087 1.00 82.00 79 GLN A CA 1
ATOM 630 C C . GLN A 1 79 ? -3.275 4.244 15.321 1.00 82.00 79 GLN A C 1
ATOM 632 O O . GLN A 1 79 ? -2.103 4.610 15.401 1.00 82.00 79 GLN A O 1
ATOM 637 N N . GLU A 1 80 ? -3.670 3.204 14.598 1.00 84.31 80 GLU A N 1
ATOM 638 C CA . GLU A 1 80 ? -2.761 2.331 13.863 1.00 84.31 80 GLU A CA 1
ATOM 639 C C . GLU A 1 80 ? -3.129 2.337 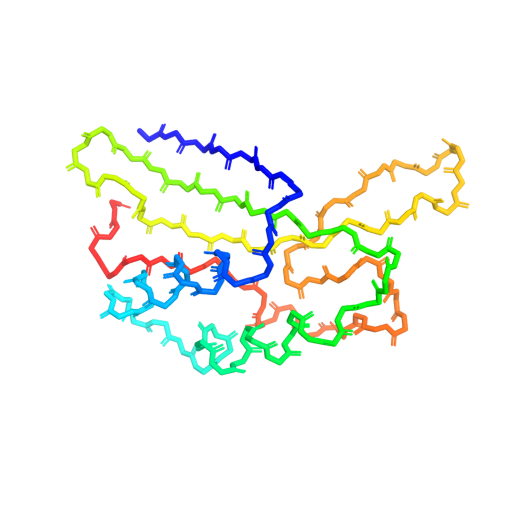12.381 1.00 84.31 80 GLU A C 1
ATOM 641 O O . GLU A 1 80 ? -4.309 2.340 12.029 1.00 84.31 80 GLU A O 1
ATOM 646 N N . ALA A 1 81 ? -2.108 2.313 11.529 1.00 85.31 81 ALA A N 1
ATOM 647 C CA . ALA A 1 81 ? -2.237 2.017 10.111 1.00 85.31 81 ALA A CA 1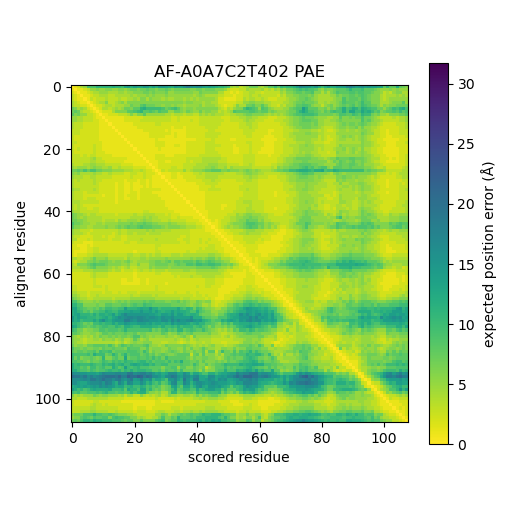
ATOM 648 C C . ALA A 1 81 ? -1.614 0.644 9.865 1.00 85.31 81 ALA A C 1
ATOM 650 O O . ALA A 1 81 ? -0.471 0.413 10.270 1.00 85.31 81 ALA A O 1
ATOM 651 N N . ARG A 1 82 ? -2.358 -0.269 9.235 1.00 85.38 82 ARG A N 1
ATOM 652 C CA . ARG A 1 82 ? -1.918 -1.654 9.028 1.00 85.38 82 ARG A CA 1
ATOM 653 C C . ARG A 1 82 ? -1.815 -1.976 7.545 1.00 85.38 82 ARG A C 1
ATOM 655 O O . ARG A 1 82 ? -2.735 -1.696 6.784 1.00 85.38 82 ARG A O 1
ATOM 662 N N . LEU A 1 83 ? -0.675 -2.529 7.136 1.00 86.25 83 LEU A N 1
ATOM 663 C CA . LEU A 1 83 ? -0.379 -2.849 5.738 1.00 86.25 83 LEU A CA 1
ATOM 664 C C . LEU A 1 83 ? -1.300 -3.967 5.241 1.00 86.25 83 LEU A C 1
ATOM 666 O O . LEU A 1 83 ? -1.303 -5.049 5.818 1.00 86.25 83 LEU A O 1
ATOM 670 N N . HIS A 1 84 ? -2.065 -3.686 4.184 1.00 80.12 84 HIS A N 1
ATOM 671 C CA . HIS A 1 84 ? -3.041 -4.598 3.563 1.00 80.12 84 HIS A CA 1
ATOM 672 C C . HIS A 1 84 ? -4.061 -5.216 4.535 1.00 80.12 84 HIS A C 1
ATOM 674 O O . HIS A 1 84 ? -4.721 -6.211 4.241 1.00 80.12 84 HIS A O 1
ATOM 680 N N . GLU A 1 85 ? -4.263 -4.558 5.671 1.00 81.56 85 GLU A N 1
ATOM 681 C CA . GLU A 1 85 ? -5.248 -4.904 6.685 1.00 81.56 85 GLU A CA 1
ATOM 682 C C . GLU A 1 85 ? -6.172 -3.718 6.914 1.00 81.56 85 GLU A C 1
ATOM 684 O O . GLU A 1 85 ? -5.801 -2.567 6.707 1.00 81.56 85 GLU A O 1
ATOM 689 N N . THR A 1 86 ? -7.387 -4.002 7.359 1.00 74.19 86 THR A N 1
ATOM 690 C CA . THR A 1 86 ? -8.418 -3.007 7.648 1.00 74.19 86 THR A CA 1
ATOM 691 C C . THR A 1 86 ? -8.295 -2.422 9.058 1.00 74.19 86 THR A C 1
ATOM 693 O O . THR A 1 86 ? -8.866 -1.369 9.335 1.00 74.19 86 THR A O 1
ATOM 696 N N . GLY A 1 87 ? -7.578 -3.097 9.966 1.00 73.25 87 GLY A N 1
ATOM 697 C CA . GLY A 1 87 ? -7.532 -2.783 11.396 1.00 73.25 87 GLY A CA 1
ATOM 698 C C . GLY A 1 87 ? -8.752 -3.294 12.175 1.00 73.25 87 GLY A C 1
ATOM 699 O O . GLY A 1 87 ? -8.885 -3.021 13.372 1.00 73.25 87 GLY A O 1
ATOM 700 N N . VAL A 1 88 ? -9.658 -4.024 11.516 1.00 74.75 88 VAL A N 1
ATOM 701 C CA . VAL A 1 88 ? -10.828 -4.656 12.124 1.00 74.75 88 VAL A CA 1
ATOM 702 C C . VAL A 1 88 ? -10.610 -6.164 12.161 1.00 74.75 88 VAL A C 1
ATOM 704 O O . VAL A 1 88 ? -10.724 -6.856 11.159 1.00 74.75 88 VAL A O 1
ATOM 707 N N . GLU A 1 89 ? -10.386 -6.683 13.363 1.00 76.94 89 GLU A N 1
ATOM 708 C CA . GLU A 1 89 ? -10.024 -8.082 13.640 1.00 76.94 89 GLU A CA 1
ATOM 709 C C . GLU A 1 89 ? -10.937 -9.149 13.003 1.00 76.94 89 GLU A C 1
ATOM 711 O O . GLU A 1 89 ? -10.475 -10.232 12.677 1.00 76.94 89 GLU A O 1
ATOM 716 N N . SER A 1 90 ? -12.226 -8.864 12.789 1.00 76.50 90 SER A N 1
ATOM 717 C CA . SER A 1 90 ? -13.143 -9.802 12.119 1.00 76.50 90 SER A CA 1
ATOM 718 C C . SER A 1 90 ? -12.980 -9.860 10.593 1.00 76.50 90 SER A C 1
ATOM 720 O O . SER A 1 90 ? -13.511 -10.773 9.964 1.00 76.50 90 SER A O 1
ATOM 722 N N . PHE A 1 91 ? -12.315 -8.868 10.002 1.00 71.00 91 PHE A N 1
ATOM 723 C CA . PHE A 1 91 ? -12.034 -8.751 8.568 1.00 71.00 91 PHE A CA 1
ATOM 724 C C . PHE A 1 91 ? -10.563 -9.044 8.254 1.00 71.00 91 PHE A C 1
ATOM 726 O O . PHE A 1 91 ? -10.258 -9.547 7.173 1.00 71.00 91 PHE A O 1
ATOM 733 N N . ASP A 1 92 ? -9.671 -8.786 9.209 1.00 74.25 92 ASP A N 1
ATOM 734 C CA . ASP A 1 92 ? -8.244 -9.054 9.079 1.00 74.25 92 ASP A CA 1
ATOM 735 C C . ASP A 1 92 ? -7.966 -10.545 9.308 1.00 74.25 92 ASP A C 1
ATOM 737 O O . ASP A 1 92 ? -8.354 -11.132 10.320 1.00 74.25 92 ASP A O 1
ATOM 741 N N . LYS A 1 93 ? -7.294 -11.192 8.351 1.00 66.31 93 LYS A N 1
ATOM 742 C CA . LYS A 1 93 ? -6.829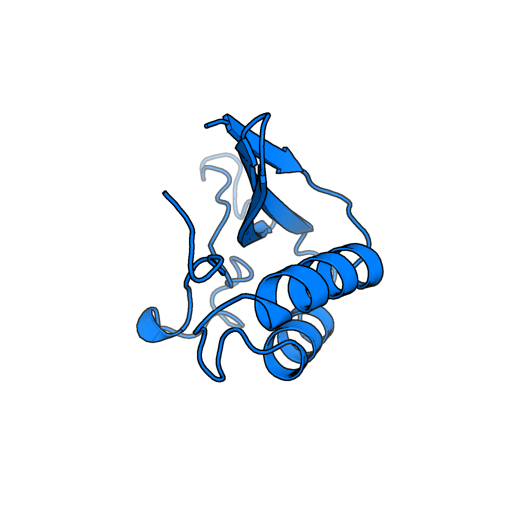 -12.577 8.503 1.00 66.31 93 LYS A CA 1
ATOM 743 C C . LYS A 1 93 ? -5.368 -12.596 8.944 1.00 66.31 93 LYS A C 1
ATOM 745 O O . LYS A 1 93 ? -4.582 -11.761 8.529 1.00 66.31 93 LYS A O 1
ATOM 750 N N . VAL A 1 94 ? -4.990 -13.623 9.706 1.00 57.22 94 VAL A N 1
ATOM 751 C CA . VAL A 1 94 ? -3.658 -13.794 10.335 1.00 57.22 94 VAL A CA 1
ATOM 752 C C . VAL A 1 94 ? -2.509 -14.035 9.329 1.00 57.22 94 VAL A C 1
ATOM 754 O O . VAL A 1 94 ? -1.353 -14.170 9.723 1.00 57.22 94 VAL A O 1
ATOM 757 N N . TYR A 1 95 ? -2.779 -14.106 8.023 1.00 61.31 95 TYR A N 1
ATOM 758 C CA . TYR A 1 95 ? -1.760 -14.445 7.026 1.00 61.31 95 TYR A CA 1
ATOM 759 C C . TYR A 1 95 ? -0.920 -13.224 6.625 1.00 61.31 95 TYR A C 1
ATOM 761 O O . TYR A 1 95 ? -1.120 -12.634 5.567 1.00 61.31 95 TYR A O 1
ATOM 769 N N . LEU A 1 96 ? 0.065 -12.893 7.465 1.00 59.03 96 LEU A N 1
ATOM 770 C CA . LEU A 1 96 ? 1.056 -11.834 7.225 1.00 59.03 96 LEU A CA 1
ATOM 771 C C . LEU A 1 96 ? 1.828 -12.026 5.905 1.00 59.03 96 LEU A C 1
ATOM 773 O O . LEU A 1 96 ? 2.290 -11.063 5.307 1.00 59.03 96 LEU A O 1
ATOM 777 N N . GLU A 1 97 ? 1.939 -13.271 5.436 1.00 66.06 97 GLU A N 1
ATOM 778 C CA . GLU A 1 97 ? 2.677 -13.680 4.231 1.00 66.06 97 GLU A CA 1
ATOM 779 C C . GLU A 1 97 ? 2.208 -12.984 2.941 1.00 66.06 97 GLU A C 1
ATOM 781 O O . GLU A 1 97 ? 2.906 -13.022 1.928 1.00 66.06 97 GLU A O 1
ATOM 786 N N . TYR A 1 98 ? 1.017 -12.382 2.962 1.00 69.00 98 TYR A N 1
ATOM 787 C CA . TYR A 1 98 ? 0.383 -11.749 1.804 1.00 69.00 98 TYR A CA 1
ATOM 788 C C . TYR A 1 98 ? 0.391 -10.214 1.881 1.00 69.00 98 TYR A C 1
ATOM 790 O O . TYR A 1 98 ? 0.034 -9.546 0.909 1.00 69.00 98 TYR A O 1
ATOM 798 N N . ASN A 1 99 ? 0.825 -9.654 3.014 1.00 74.31 99 ASN A N 1
ATOM 799 C CA . ASN A 1 99 ? 0.840 -8.222 3.285 1.00 74.31 99 ASN A CA 1
ATOM 800 C C . ASN A 1 99 ? 2.237 -7.671 2.991 1.00 74.31 99 ASN A C 1
ATOM 802 O O . ASN A 1 99 ? 3.070 -7.558 3.888 1.00 74.31 99 ASN A O 1
ATOM 806 N N . ASP A 1 100 ? 2.502 -7.356 1.725 1.00 86.19 100 ASP A N 1
ATOM 807 C CA . ASP A 1 100 ? 3.796 -6.827 1.291 1.00 86.19 100 ASP A CA 1
ATOM 808 C C . ASP A 1 100 ? 3.637 -5.542 0.468 1.00 86.19 100 ASP A C 1
ATOM 810 O O . ASP A 1 100 ? 2.563 -5.225 -0.041 1.00 86.19 100 ASP A O 1
ATOM 814 N N . ILE A 1 101 ? 4.716 -4.780 0.355 1.00 91.56 101 ILE A N 1
ATOM 815 C CA . ILE A 1 101 ? 4.791 -3.564 -0.446 1.00 91.56 101 ILE A CA 1
ATOM 816 C C . ILE A 1 101 ? 5.013 -3.979 -1.903 1.00 91.56 101 ILE A C 1
ATOM 818 O O . ILE A 1 101 ? 5.862 -4.812 -2.216 1.00 91.56 101 ILE A O 1
ATOM 822 N N . LEU A 1 102 ? 4.274 -3.372 -2.827 1.00 95.06 102 LEU A N 1
ATOM 823 C CA . LEU A 1 102 ? 4.545 -3.526 -4.246 1.00 95.06 102 LEU A CA 1
ATOM 824 C C . LEU A 1 102 ? 5.799 -2.736 -4.611 1.00 95.06 102 LEU A C 1
ATOM 826 O O . LEU A 1 102 ? 5.838 -1.522 -4.430 1.00 95.06 102 LEU A O 1
ATOM 830 N N . VAL A 1 103 ? 6.809 -3.413 -5.153 1.00 95.81 103 VAL A N 1
ATOM 831 C CA . VAL A 1 103 ? 8.108 -2.818 -5.496 1.00 95.81 103 VAL A CA 1
ATOM 832 C C . VAL A 1 103 ? 8.423 -3.067 -6.973 1.00 95.81 103 VAL A C 1
ATOM 834 O O . VAL A 1 103 ? 8.242 -4.175 -7.481 1.00 95.81 103 VAL A O 1
ATOM 837 N N . ALA A 1 104 ? 8.900 -2.039 -7.680 1.00 95.56 104 ALA A N 1
ATOM 838 C CA . ALA A 1 104 ? 9.386 -2.187 -9.051 1.00 95.56 104 ALA A CA 1
ATOM 839 C C . ALA A 1 104 ? 10.594 -3.140 -9.111 1.00 95.56 104 ALA A C 1
ATOM 841 O O . ALA A 1 104 ? 11.475 -3.078 -8.258 1.00 95.56 104 ALA A O 1
ATOM 842 N N . ARG A 1 105 ? 10.705 -3.950 -10.173 1.00 93.62 105 ARG A N 1
ATOM 843 C CA . ARG A 1 105 ? 11.811 -4.909 -10.389 1.00 93.62 105 ARG A CA 1
ATOM 844 C C . ARG A 1 105 ? 13.200 -4.279 -10.246 1.00 93.62 105 ARG A C 1
ATOM 846 O O . ARG A 1 105 ? 14.124 -4.918 -9.761 1.00 93.62 105 ARG A O 1
ATOM 853 N N . ASN A 1 106 ? 13.337 -3.027 -10.675 1.00 87.19 106 ASN A N 1
ATOM 854 C CA . ASN A 1 106 ? 14.600 -2.286 -10.672 1.00 87.19 106 ASN A CA 1
ATOM 855 C C . AS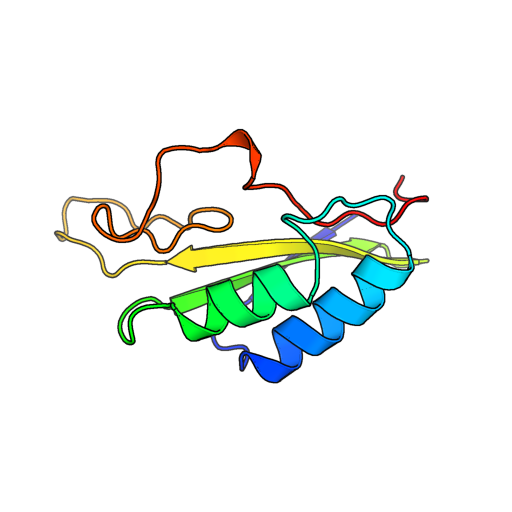N A 1 106 ? 14.656 -1.226 -9.558 1.00 87.19 106 ASN A C 1
ATOM 857 O O . ASN A 1 106 ? 15.311 -0.191 -9.727 1.00 87.19 106 ASN A O 1
ATOM 861 N N . ALA A 1 107 ? 13.916 -1.434 -8.464 1.00 85.81 107 ALA A N 1
ATOM 862 C CA . ALA A 1 107 ? 14.041 -0.599 -7.277 1.00 85.81 107 ALA A CA 1
ATOM 863 C C . ALA A 1 107 ? 15.492 -0.636 -6.739 1.00 85.81 107 ALA A C 1
ATOM 865 O O . ALA A 1 107 ? 16.179 -1.643 -6.922 1.00 85.81 107 ALA A O 1
ATOM 866 N N . PRO A 1 108 ? 15.979 0.479 -6.163 1.00 77.38 108 PRO A N 1
ATOM 867 C CA . PRO A 1 108 ? 17.343 0.601 -5.647 1.00 77.38 108 PRO A CA 1
ATOM 868 C C . PRO A 1 108 ? 17.653 -0.319 -4.464 1.00 77.38 108 PRO A C 1
ATOM 870 O O . PRO A 1 108 ? 16.715 -0.667 -3.713 1.00 77.38 108 PRO A O 1
#

Solvent-accessible surface area (backbone atoms only — not comparable to full-atom values): 6386 Å² total; per-residue (Å²): 121,50,77,46,80,48,62,89,62,56,68,68,60,54,48,56,53,47,44,62,44,47,79,50,30,81,72,54,71,70,67,30,60,72,44,49,53,53,50,64,71,65,56,57,94,72,41,47,52,33,42,38,38,30,30,36,98,87,76,42,74,41,31,42,34,49,25,12,30,31,70,63,92,43,94,88,47,78,81,57,74,30,65,77,28,44,66,43,75,94,77,43,71,92,64,62,92,58,51,71,68,51,48,30,67,82,52,133

Mean predicted aligned error: 5.17 Å

Radius of gyration: 14.03 Å; Cα contacts (8 Å, |Δi|>4): 181; chains: 1; bounding box: 35×27×40 Å

Secondary structure (DSSP, 8-state):
-EEEEE----HHHHHHHHHHHHTTB---GGGSHHHHHHHHHTS-TT-EEEEEEEEETTTEEEEEEEEEEPPPSSTTSPP--EET--S-TTT--S-GGG---EEBTT--